Protein AF-A0AAU9IYH9-F1 (afdb_monomer_lite)

Sequence (126 aa):
MVKKRFIAFIGNLPFDLTENDLKEFFSPIEDIQIRMRHNKEGKFRGFAFAECTNNDQFQKLLRMHHLELKGRKVNIEMSAGGGGKSEARKQKIKKVNEKITKFRKTIFKGSSEHKKKKEAAEDSNE

pLDDT: mean 79.37, std 16.97, range [42.31, 96.38]

Foldseek 3Di:
DPQDKWKKKKAPADQPDDPVLVCVLLVVQPPKDKAFDADPVRGTPRIIMIIDSDPVSSVVQCVQQQPDRPNTGMHIATAPDDDDDDPVRVVVRVVRRVVVVVVVVVVVVVVVVVVVVVVVPPVPDD

Organism: NCBI:txid1481888

Structure (mmCIF, N/CA/C/O backbone):
data_AF-A0AAU9IYH9-F1
#
_entry.id   AF-A0AAU9IYH9-F1
#
loop_
_atom_site.group_PDB
_atom_site.id
_atom_site.type_symbol
_atom_site.label_atom_id
_atom_site.label_alt_id
_atom_site.label_comp_id
_atom_site.label_asym_id
_atom_site.label_entity_id
_atom_site.label_seq_id
_atom_site.pdbx_PDB_ins_code
_atom_site.Cartn_x
_atom_site.Cartn_y
_atom_site.Cartn_z
_atom_site.occupancy
_atom_site.B_iso_or_equiv
_atom_site.auth_seq_id
_atom_site.auth_comp_id
_atom_site.auth_asym_id
_atom_site.auth_atom_id
_atom_site.pdbx_PDB_model_num
ATOM 1 N N . MET A 1 1 ? 1.218 25.369 8.206 1.00 45.25 1 MET A N 1
ATOM 2 C CA . MET A 1 1 ? 0.819 24.074 8.810 1.00 45.25 1 MET A CA 1
ATOM 3 C C . MET A 1 1 ? 1.429 22.932 8.011 1.00 45.25 1 MET A C 1
ATOM 5 O O . MET A 1 1 ? 1.246 22.892 6.802 1.00 45.25 1 MET A O 1
ATOM 9 N N . VAL A 1 2 ? 2.155 22.014 8.652 1.00 56.41 2 VAL A N 1
ATOM 10 C CA . VAL A 1 2 ? 2.634 20.793 7.983 1.00 56.41 2 VAL A CA 1
ATOM 11 C C . VAL A 1 2 ? 1.448 19.833 7.859 1.00 56.41 2 VAL A C 1
ATOM 13 O O . VAL A 1 2 ? 0.926 19.379 8.876 1.00 56.41 2 VAL A O 1
ATOM 16 N N . LYS A 1 3 ? 0.990 19.537 6.633 1.00 65.81 3 LYS A N 1
ATOM 17 C CA . LYS A 1 3 ? -0.039 18.507 6.410 1.00 65.81 3 LYS A CA 1
ATOM 18 C C . LYS A 1 3 ? 0.514 17.155 6.867 1.00 65.81 3 LYS A C 1
ATOM 20 O O . LYS A 1 3 ? 1.542 16.700 6.363 1.00 65.81 3 LYS A O 1
ATOM 25 N N . LYS A 1 4 ? -0.160 16.524 7.832 1.00 77.69 4 LYS A N 1
ATOM 26 C CA . LYS A 1 4 ? 0.164 15.170 8.289 1.00 77.69 4 LYS A CA 1
ATOM 27 C C . LYS A 1 4 ? -0.092 14.199 7.136 1.00 77.69 4 LYS A C 1
ATOM 29 O O . LYS A 1 4 ? -1.175 14.197 6.565 1.00 77.69 4 LYS A O 1
ATOM 34 N N . ARG A 1 5 ? 0.917 13.404 6.790 1.00 84.00 5 ARG A N 1
ATOM 35 C CA . ARG A 1 5 ? 0.850 12.396 5.726 1.00 84.00 5 ARG A CA 1
ATOM 36 C C . ARG A 1 5 ? 0.807 11.019 6.365 1.00 84.00 5 ARG A C 1
ATOM 38 O O . ARG A 1 5 ? 1.614 10.733 7.252 1.00 84.00 5 ARG A O 1
ATOM 45 N N . PHE A 1 6 ? -0.118 10.180 5.923 1.00 88.19 6 PHE A N 1
ATOM 46 C CA . PHE A 1 6 ? -0.183 8.783 6.321 1.00 88.19 6 PHE A CA 1
ATOM 47 C C . PHE A 1 6 ? 0.396 7.942 5.194 1.00 88.19 6 PHE A C 1
ATOM 49 O O . PHE A 1 6 ? -0.105 7.987 4.076 1.00 88.19 6 PHE A O 1
ATOM 56 N N . ILE A 1 7 ? 1.474 7.211 5.469 1.00 91.00 7 ILE A N 1
ATOM 57 C CA . ILE A 1 7 ? 2.173 6.427 4.450 1.00 91.00 7 ILE A CA 1
ATOM 58 C C . ILE A 1 7 ? 2.047 4.955 4.815 1.00 91.00 7 ILE A C 1
ATOM 60 O O . ILE A 1 7 ? 2.349 4.568 5.943 1.00 91.00 7 ILE A O 1
ATOM 64 N N . ALA A 1 8 ? 1.635 4.128 3.861 1.00 92.06 8 ALA A N 1
ATOM 65 C CA . ALA A 1 8 ? 1.674 2.680 3.960 1.00 92.06 8 ALA A CA 1
ATOM 66 C C . ALA A 1 8 ? 2.745 2.107 3.032 1.00 92.06 8 ALA A C 1
ATOM 68 O O . ALA A 1 8 ? 2.959 2.588 1.920 1.00 92.06 8 ALA A O 1
ATOM 69 N N . PHE A 1 9 ? 3.411 1.059 3.494 1.00 93.56 9 PHE A N 1
ATOM 70 C CA . PHE A 1 9 ? 4.161 0.134 2.663 1.00 93.56 9 PHE A CA 1
ATOM 71 C C . PHE A 1 9 ? 3.208 -0.947 2.147 1.00 93.56 9 PHE A C 1
ATOM 73 O O . PHE A 1 9 ? 2.439 -1.507 2.924 1.00 93.56 9 PHE A O 1
ATOM 80 N N . ILE A 1 10 ? 3.279 -1.239 0.852 1.00 95.19 10 ILE A N 1
ATOM 81 C CA . ILE A 1 10 ? 2.505 -2.282 0.182 1.00 95.19 10 ILE A CA 1
ATOM 82 C C . ILE A 1 10 ? 3.508 -3.257 -0.434 1.00 95.19 10 ILE A C 1
ATOM 84 O O . ILE A 1 10 ? 4.234 -2.888 -1.353 1.00 95.19 10 ILE A O 1
ATOM 88 N N . GLY A 1 11 ? 3.579 -4.480 0.079 1.00 95.25 11 GLY A N 1
ATOM 89 C CA . GLY A 1 11 ? 4.529 -5.509 -0.336 1.00 95.25 11 GLY A CA 1
ATOM 90 C C . GLY A 1 11 ? 3.865 -6.812 -0.770 1.00 95.25 11 GLY A C 1
ATOM 91 O O . GLY A 1 11 ? 2.644 -6.952 -0.730 1.00 95.25 11 GLY A O 1
ATOM 92 N N . ASN A 1 12 ? 4.703 -7.775 -1.162 1.00 96.31 12 ASN A N 1
ATOM 93 C CA . ASN A 1 12 ? 4.291 -9.046 -1.768 1.00 96.31 12 ASN A CA 1
ATOM 94 C C . ASN A 1 12 ? 3.461 -8.871 -3.055 1.00 96.31 12 ASN A C 1
ATOM 96 O O . ASN A 1 12 ? 2.605 -9.696 -3.373 1.00 96.31 12 ASN A O 1
ATOM 100 N N . LEU A 1 13 ? 3.720 -7.789 -3.792 1.00 96.38 13 LEU A N 1
ATOM 101 C CA . LEU A 1 13 ? 3.045 -7.513 -5.051 1.00 96.38 13 LEU A CA 1
ATOM 102 C C . LEU A 1 13 ? 3.637 -8.378 -6.180 1.00 96.38 13 LEU A C 1
ATOM 104 O O . LEU A 1 13 ? 4.851 -8.610 -6.179 1.00 96.38 13 LEU A O 1
ATOM 108 N N . PRO A 1 14 ? 2.814 -8.837 -7.140 1.00 94.06 14 PRO A N 1
ATOM 109 C CA . PRO A 1 14 ? 3.298 -9.479 -8.361 1.00 94.06 14 PRO A CA 1
ATOM 110 C C . PRO A 1 14 ? 4.306 -8.591 -9.111 1.00 94.06 14 PRO A C 1
ATOM 112 O O . PRO A 1 14 ? 4.214 -7.364 -9.071 1.00 94.06 14 PRO A O 1
ATOM 115 N N . PHE A 1 15 ? 5.293 -9.193 -9.778 1.00 93.56 15 PHE A N 1
ATOM 116 C CA . PHE A 1 15 ? 6.322 -8.435 -10.508 1.00 93.56 15 PHE A CA 1
ATOM 117 C C . PHE A 1 15 ? 5.822 -7.872 -11.843 1.00 93.56 15 PHE A C 1
ATOM 119 O O . PHE A 1 15 ? 6.348 -6.867 -12.310 1.00 93.56 15 PHE A O 1
ATOM 126 N N . ASP A 1 16 ? 4.805 -8.504 -12.419 1.00 92.62 16 ASP A N 1
ATOM 127 C CA . ASP A 1 16 ? 4.060 -8.114 -13.619 1.00 92.62 16 ASP A CA 1
ATOM 128 C C . ASP A 1 16 ? 2.919 -7.125 -13.319 1.00 92.62 16 ASP A C 1
ATOM 130 O O . ASP A 1 16 ? 2.123 -6.793 -14.197 1.00 92.62 16 ASP A O 1
ATOM 134 N N . LEU A 1 17 ? 2.810 -6.664 -12.069 1.00 93.88 17 LEU A N 1
ATOM 135 C CA . LEU A 1 17 ? 1.774 -5.730 -11.659 1.00 93.88 17 LEU A CA 1
ATOM 136 C C . LEU A 1 17 ? 1.972 -4.362 -12.320 1.00 93.88 17 LEU A C 1
ATOM 138 O O . LEU A 1 17 ? 3.069 -3.801 -12.297 1.00 93.88 17 LEU A O 1
ATOM 142 N N . THR A 1 18 ? 0.887 -3.803 -12.845 1.00 91.38 18 THR A N 1
ATOM 143 C CA . THR A 1 18 ? 0.846 -2.475 -13.460 1.00 91.38 18 THR A CA 1
ATOM 144 C C . THR A 1 18 ? 0.300 -1.426 -12.493 1.00 91.38 18 THR A C 1
ATOM 146 O O . THR A 1 18 ? -0.312 -1.732 -11.467 1.00 91.38 18 THR A O 1
ATOM 149 N N . GLU A 1 19 ? 0.490 -0.150 -12.830 1.00 90.50 19 GLU A N 1
ATOM 150 C CA . GLU A 1 19 ? -0.114 0.945 -12.065 1.00 90.50 19 GLU A CA 1
ATOM 151 C C . GLU A 1 19 ? -1.650 0.896 -12.116 1.00 90.50 19 GLU A C 1
ATOM 153 O O . GLU A 1 19 ? -2.303 1.221 -11.124 1.00 90.50 19 GLU A O 1
ATOM 158 N N . ASN A 1 20 ? -2.227 0.455 -13.240 1.00 92.19 20 ASN A N 1
ATOM 159 C CA . ASN A 1 20 ? -3.674 0.341 -13.395 1.00 92.19 20 ASN A CA 1
ATOM 160 C C . ASN A 1 20 ? -4.261 -0.732 -12.466 1.00 92.19 20 ASN A C 1
ATOM 162 O O . ASN A 1 20 ? -5.236 -0.458 -11.776 1.00 92.19 20 ASN A O 1
ATOM 166 N N . ASP A 1 21 ? -3.597 -1.889 -12.341 1.00 93.81 21 ASP A N 1
ATOM 167 C CA . ASP A 1 21 ? -4.013 -2.942 -11.401 1.00 93.81 21 ASP A CA 1
ATOM 168 C C . ASP A 1 21 ? -4.073 -2.421 -9.953 1.00 93.81 21 ASP A C 1
ATOM 170 O O . ASP A 1 21 ? -4.984 -2.743 -9.192 1.00 93.81 21 ASP A O 1
ATOM 174 N N . LEU A 1 22 ? -3.094 -1.598 -9.552 1.00 92.69 22 LEU A N 1
ATOM 175 C CA . LEU A 1 22 ? -3.074 -0.992 -8.219 1.00 92.69 22 LEU A CA 1
ATOM 176 C C . LEU A 1 22 ? -4.179 0.052 -8.046 1.00 92.69 22 LEU A C 1
ATOM 178 O O . LEU A 1 22 ? -4.776 0.118 -6.973 1.00 92.69 22 LEU A O 1
ATOM 182 N N . LYS A 1 23 ? -4.452 0.862 -9.074 1.00 91.69 23 LYS A N 1
ATOM 183 C CA . LYS A 1 23 ? -5.549 1.841 -9.050 1.00 91.69 23 LYS A CA 1
ATOM 184 C C . LYS A 1 23 ? -6.900 1.154 -8.904 1.00 91.69 23 LYS A C 1
ATOM 186 O O . LYS A 1 23 ? -7.700 1.588 -8.085 1.00 91.69 23 LYS A O 1
ATOM 191 N N . GLU A 1 24 ? -7.127 0.069 -9.634 1.00 93.50 24 GLU A N 1
ATOM 192 C CA . GLU A 1 24 ? -8.351 -0.727 -9.528 1.00 93.50 24 GLU A CA 1
ATOM 193 C C . GLU A 1 24 ? -8.471 -1.382 -8.152 1.00 93.50 24 GLU A C 1
ATOM 195 O O . GLU A 1 24 ? -9.494 -1.227 -7.481 1.00 93.50 24 GLU A O 1
ATOM 200 N N . PHE A 1 25 ? -7.402 -2.032 -7.679 1.00 93.88 25 PHE A N 1
ATOM 201 C CA . PHE A 1 25 ? -7.381 -2.679 -6.368 1.00 93.88 25 PHE A CA 1
ATOM 202 C C . PHE A 1 25 ? -7.651 -1.694 -5.224 1.00 93.88 25 PHE A C 1
ATOM 204 O O . PHE A 1 25 ? -8.341 -2.044 -4.274 1.00 93.88 25 PHE A O 1
ATOM 211 N N . PHE A 1 26 ? -7.151 -0.458 -5.309 1.00 93.75 26 PHE A N 1
ATOM 212 C CA . PHE A 1 26 ? -7.367 0.579 -4.295 1.00 93.75 26 PHE A CA 1
ATOM 213 C C . PHE A 1 26 ? -8.487 1.573 -4.633 1.00 93.75 26 PHE A C 1
ATOM 215 O O . PHE A 1 26 ? -8.638 2.564 -3.920 1.00 93.75 26 PHE A O 1
ATOM 222 N N . SER A 1 27 ? -9.306 1.303 -5.653 1.00 92.94 27 SER A N 1
ATOM 223 C CA . SER A 1 27 ? -10.390 2.194 -6.095 1.00 92.94 27 SER A CA 1
ATOM 224 C C . SER A 1 27 ? -11.403 2.610 -5.011 1.00 92.94 27 SER A C 1
ATOM 226 O O . SER A 1 27 ? -11.879 3.741 -5.085 1.00 92.94 27 SER A O 1
ATOM 228 N N . PRO A 1 28 ? -11.702 1.815 -3.955 1.00 91.19 28 P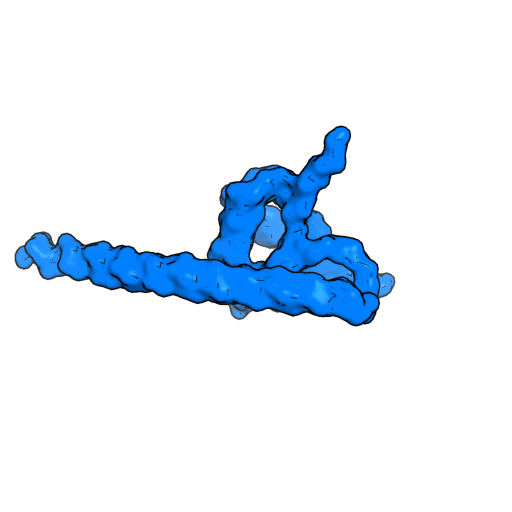RO A N 1
ATOM 229 C CA . PRO A 1 28 ? -12.593 2.261 -2.874 1.00 91.19 28 PRO A CA 1
ATOM 230 C C . PRO A 1 28 ? -11.987 3.335 -1.950 1.00 91.19 28 PRO A C 1
ATOM 232 O O . PRO A 1 28 ? -12.645 3.788 -1.006 1.00 91.19 28 PRO A O 1
ATOM 235 N N . ILE A 1 29 ? -10.712 3.681 -2.147 1.00 91.62 29 ILE A N 1
ATOM 236 C CA . ILE A 1 29 ? -9.966 4.643 -1.340 1.00 91.62 29 ILE A CA 1
ATOM 237 C C . ILE A 1 29 ? -9.738 5.900 -2.171 1.00 91.62 29 ILE A C 1
ATOM 239 O O . ILE A 1 29 ? -8.974 5.910 -3.133 1.00 91.62 29 ILE A O 1
ATOM 243 N N . GLU A 1 30 ? -10.374 6.984 -1.756 1.00 88.88 30 GLU A N 1
ATOM 244 C CA . GLU A 1 30 ? -10.228 8.284 -2.404 1.00 88.88 30 GLU A CA 1
ATOM 245 C C . GLU A 1 30 ? -8.906 8.952 -2.001 1.00 88.88 30 GLU A C 1
ATOM 247 O O . GLU A 1 30 ? -8.364 8.701 -0.918 1.00 88.88 30 GLU A O 1
ATOM 252 N N . ASP A 1 31 ? -8.401 9.833 -2.868 1.00 88.69 31 ASP A N 1
ATOM 253 C CA . ASP A 1 31 ? -7.203 10.652 -2.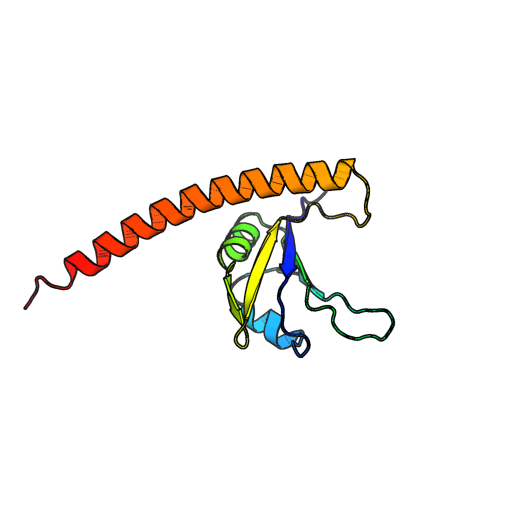635 1.00 88.69 31 ASP A CA 1
ATOM 254 C C . ASP A 1 31 ? -5.950 9.857 -2.213 1.00 88.69 31 ASP A C 1
ATOM 256 O O . ASP A 1 31 ? -5.126 10.315 -1.410 1.00 88.69 31 ASP A O 1
ATOM 260 N N . ILE A 1 32 ? -5.785 8.650 -2.762 1.00 91.69 32 ILE A N 1
ATOM 261 C CA . ILE A 1 32 ? -4.603 7.811 -2.558 1.00 91.69 32 ILE A CA 1
ATOM 262 C C . ILE A 1 32 ? -3.536 8.093 -3.623 1.00 91.69 32 ILE A C 1
ATOM 264 O O . ILE A 1 32 ? -3.779 8.020 -4.825 1.00 91.69 32 ILE A O 1
ATOM 268 N N . GLN A 1 33 ? -2.309 8.379 -3.186 1.00 93.06 33 GLN A N 1
ATOM 269 C CA . GLN A 1 33 ? -1.152 8.496 -4.076 1.00 93.06 33 GLN A CA 1
ATOM 270 C C . GLN A 1 33 ? -0.265 7.262 -3.961 1.00 93.06 33 GLN A C 1
ATOM 272 O O . GLN A 1 33 ? 0.318 7.007 -2.908 1.00 93.06 33 GLN A O 1
ATOM 277 N N . ILE A 1 34 ? -0.120 6.514 -5.053 1.00 93.94 34 ILE A N 1
ATOM 278 C CA . ILE A 1 34 ? 0.660 5.274 -5.088 1.00 93.94 34 ILE A CA 1
ATOM 279 C C . ILE A 1 34 ? 1.999 5.523 -5.786 1.00 93.94 34 ILE A C 1
ATOM 281 O O . ILE A 1 34 ? 2.072 6.107 -6.861 1.00 93.94 34 ILE A O 1
ATOM 285 N N . ARG A 1 35 ? 3.087 5.073 -5.162 1.00 93.38 35 ARG A N 1
ATOM 286 C CA . ARG A 1 35 ? 4.460 5.177 -5.662 1.00 93.38 35 ARG A CA 1
ATOM 287 C C . ARG A 1 35 ? 5.087 3.794 -5.754 1.00 93.38 35 ARG A C 1
ATOM 289 O O . ARG A 1 35 ? 5.610 3.274 -4.763 1.00 93.38 35 ARG A O 1
ATOM 296 N N . MET A 1 36 ? 5.064 3.218 -6.950 1.00 94.75 36 MET A N 1
ATOM 297 C CA . MET A 1 36 ? 5.751 1.963 -7.257 1.00 94.75 36 MET A CA 1
ATOM 298 C C . MET A 1 36 ? 7.268 2.160 -7.237 1.00 94.75 36 MET A C 1
ATOM 300 O O . MET A 1 36 ? 7.790 3.190 -7.671 1.00 94.75 36 MET A O 1
ATOM 304 N N . ARG A 1 37 ? 8.000 1.184 -6.694 1.00 93.69 37 ARG A N 1
ATOM 305 C CA . ARG A 1 37 ? 9.464 1.241 -6.646 1.00 93.69 37 ARG A CA 1
ATOM 306 C C . ARG A 1 37 ? 10.055 0.289 -7.669 1.00 93.69 37 ARG A C 1
ATOM 308 O O . ARG A 1 37 ? 9.814 -0.913 -7.627 1.00 93.69 37 ARG A O 1
ATOM 315 N N . HIS A 1 38 ? 10.891 0.853 -8.527 1.00 93.56 38 HIS A N 1
ATOM 316 C CA . HIS A 1 38 ? 11.631 0.133 -9.552 1.00 93.56 38 HIS A CA 1
ATOM 317 C C . HIS A 1 38 ? 13.106 -0.000 -9.143 1.00 93.56 38 HIS A C 1
ATOM 319 O O . HIS A 1 38 ? 13.595 0.722 -8.263 1.00 93.56 38 HIS A O 1
ATOM 325 N N . ASN A 1 39 ? 13.802 -0.990 -9.698 1.00 92.38 39 ASN A N 1
ATOM 326 C CA . ASN A 1 39 ? 15.251 -1.122 -9.571 1.00 92.38 39 ASN A CA 1
ATOM 327 C C . ASN A 1 39 ? 15.966 -0.175 -10.563 1.00 92.38 39 ASN A C 1
ATOM 329 O O . ASN A 1 39 ? 15.323 0.603 -11.265 1.00 92.38 39 ASN A O 1
ATOM 333 N N . LYS A 1 40 ? 17.304 -0.228 -10.615 1.00 93.12 40 LYS A N 1
ATOM 334 C CA . LYS A 1 40 ? 18.095 0.591 -11.554 1.00 93.12 40 LYS A CA 1
ATOM 335 C C . LYS A 1 40 ? 17.844 0.240 -13.028 1.00 93.12 40 LYS A C 1
ATOM 337 O O . LYS A 1 40 ? 18.057 1.084 -13.882 1.00 93.12 40 LYS A O 1
ATOM 342 N N . GLU A 1 41 ? 17.379 -0.976 -13.302 1.00 93.75 41 GLU A N 1
ATOM 343 C CA . GLU A 1 41 ? 17.035 -1.476 -14.641 1.00 93.75 41 GLU A CA 1
ATOM 344 C C . GLU A 1 41 ? 15.586 -1.140 -15.040 1.00 93.75 41 GLU A C 1
ATOM 346 O O . GLU A 1 41 ? 15.110 -1.604 -16.068 1.00 93.75 41 GLU A O 1
ATOM 351 N N . GLY A 1 42 ? 14.843 -0.401 -14.206 1.00 90.69 42 GLY A N 1
ATOM 352 C CA . GLY A 1 42 ? 13.435 -0.077 -14.452 1.00 90.69 42 GLY A CA 1
ATOM 353 C C . GLY A 1 42 ? 12.442 -1.202 -14.135 1.00 90.69 42 GLY A C 1
ATOM 354 O O . GLY A 1 42 ? 11.241 -0.994 -14.253 1.00 90.69 42 GLY A O 1
ATOM 355 N N . LYS A 1 43 ? 12.891 -2.370 -13.662 1.00 92.00 43 LYS A N 1
ATOM 356 C CA . LYS A 1 43 ? 12.006 -3.481 -13.271 1.00 92.00 43 LYS A CA 1
ATOM 357 C C . LYS A 1 43 ? 11.334 -3.212 -11.931 1.00 92.00 43 LYS A C 1
ATOM 359 O O . LYS A 1 43 ? 11.971 -2.733 -10.984 1.00 92.00 43 LYS A O 1
ATOM 364 N N . PHE A 1 44 ? 10.054 -3.560 -11.828 1.00 94.62 44 PHE A N 1
ATOM 365 C CA . PHE A 1 44 ? 9.295 -3.410 -10.594 1.00 94.62 44 PHE A CA 1
ATOM 366 C C . PHE A 1 44 ? 9.860 -4.306 -9.485 1.00 94.62 44 PHE A C 1
ATOM 368 O O . PHE A 1 44 ? 10.249 -5.447 -9.716 1.00 94.62 44 PHE A O 1
ATOM 375 N N . ARG A 1 45 ? 9.933 -3.786 -8.255 1.00 94.94 45 ARG A N 1
ATOM 376 C CA . ARG A 1 45 ? 10.534 -4.503 -7.118 1.00 94.94 45 ARG A CA 1
ATOM 377 C C . ARG A 1 45 ? 9.542 -5.333 -6.300 1.00 94.94 45 ARG A C 1
ATOM 379 O O . ARG A 1 45 ? 9.941 -5.862 -5.265 1.00 94.94 45 ARG A O 1
ATOM 386 N N . GLY A 1 46 ? 8.275 -5.410 -6.706 1.00 94.94 46 GLY A N 1
ATOM 387 C CA . GLY A 1 46 ? 7.238 -6.132 -5.957 1.00 94.94 46 GLY A CA 1
ATOM 388 C C . GLY A 1 46 ? 6.750 -5.391 -4.705 1.00 94.94 46 GLY A C 1
ATOM 389 O O . GLY A 1 46 ? 6.219 -6.010 -3.779 1.00 94.94 46 GLY A O 1
ATOM 390 N N . PHE A 1 47 ? 6.950 -4.068 -4.643 1.00 95.56 47 PHE A N 1
ATOM 391 C CA . PHE A 1 47 ? 6.412 -3.232 -3.571 1.00 95.56 47 PHE A CA 1
ATOM 392 C C . PHE A 1 47 ? 6.178 -1.777 -3.998 1.00 95.56 47 PHE A C 1
ATOM 394 O O . PHE A 1 47 ? 6.878 -1.220 -4.850 1.00 95.56 47 PHE A O 1
ATOM 401 N N . ALA A 1 48 ? 5.223 -1.136 -3.335 1.00 95.44 48 ALA A N 1
ATOM 402 C CA . ALA A 1 48 ? 4.854 0.257 -3.522 1.00 95.44 48 ALA A CA 1
ATOM 403 C C . ALA A 1 48 ? 4.678 0.961 -2.168 1.00 95.44 48 ALA A C 1
ATOM 405 O O . ALA A 1 48 ? 4.614 0.330 -1.111 1.00 95.44 48 ALA A O 1
ATOM 406 N N . PHE A 1 49 ? 4.604 2.287 -2.203 1.00 94.12 49 PHE A N 1
ATOM 407 C CA . PHE A 1 49 ? 4.132 3.085 -1.078 1.00 94.12 49 PHE A CA 1
ATOM 408 C C . PHE A 1 49 ? 2.828 3.764 -1.454 1.00 94.12 49 PHE A C 1
ATOM 410 O O . PHE A 1 49 ? 2.733 4.309 -2.547 1.00 94.12 49 PHE A O 1
ATOM 417 N N . ALA A 1 50 ? 1.864 3.767 -0.545 1.00 93.69 50 ALA A N 1
ATOM 418 C CA . ALA A 1 50 ? 0.646 4.552 -0.676 1.00 93.69 50 ALA A CA 1
ATOM 419 C C . ALA A 1 50 ? 0.660 5.690 0.342 1.00 93.69 50 ALA A C 1
ATOM 421 O O . ALA A 1 50 ? 1.001 5.478 1.504 1.00 93.69 50 ALA A O 1
ATOM 422 N N . GLU A 1 51 ? 0.310 6.889 -0.098 1.00 92.19 51 GLU A N 1
ATOM 423 C CA . GLU A 1 51 ? 0.193 8.080 0.731 1.00 92.19 51 GLU A CA 1
ATOM 424 C C . GLU A 1 51 ? -1.260 8.559 0.732 1.00 92.19 51 GLU A C 1
ATOM 426 O O . GLU A 1 51 ? -1.865 8.724 -0.326 1.00 92.19 51 GLU A O 1
ATOM 431 N N . CYS A 1 52 ? -1.802 8.782 1.928 1.00 90.75 52 CYS A N 1
ATOM 432 C CA . CYS A 1 52 ? -3.126 9.345 2.157 1.00 90.75 52 CYS A CA 1
ATOM 433 C C . CYS A 1 52 ? -3.000 10.602 3.025 1.00 90.75 52 CYS A C 1
ATOM 435 O O . CYS A 1 52 ? -2.142 10.697 3.912 1.00 90.75 52 CYS A O 1
ATOM 437 N N . THR A 1 53 ? -3.893 11.560 2.810 1.00 88.69 53 THR A N 1
ATOM 438 C CA . THR A 1 53 ? -3.990 12.792 3.611 1.00 88.69 53 THR A CA 1
ATOM 439 C C . THR A 1 53 ? -4.979 12.657 4.771 1.00 88.69 53 THR A C 1
ATOM 441 O O . THR A 1 53 ? -4.872 13.388 5.755 1.00 88.69 53 THR A O 1
ATOM 444 N N . ASN A 1 54 ? -5.902 11.693 4.688 1.00 88.38 54 ASN A N 1
ATOM 445 C CA . ASN A 1 54 ? -6.947 11.437 5.676 1.00 88.38 54 ASN A CA 1
ATOM 446 C C . ASN A 1 54 ? -6.674 10.137 6.466 1.00 88.38 54 ASN A C 1
ATOM 448 O O . ASN A 1 54 ? -6.250 9.124 5.902 1.00 88.38 54 ASN A O 1
ATOM 452 N N . ASN A 1 55 ? -6.930 10.165 7.780 1.00 86.00 55 ASN A N 1
ATOM 453 C CA . ASN A 1 55 ? -6.835 8.991 8.645 1.00 86.00 55 ASN A CA 1
ATOM 454 C C . ASN A 1 55 ? -7.831 7.893 8.251 1.00 86.00 55 ASN A C 1
ATOM 456 O O . ASN A 1 55 ? -7.457 6.724 8.276 1.00 86.00 55 ASN A O 1
ATOM 460 N N . ASP A 1 56 ? -9.049 8.247 7.844 1.00 88.62 56 ASP A N 1
ATOM 461 C CA . ASP A 1 56 ? -10.093 7.274 7.511 1.00 88.62 56 ASP A CA 1
ATOM 462 C C . ASP A 1 56 ? -9.714 6.464 6.268 1.00 88.62 56 ASP A C 1
ATOM 464 O O . ASP A 1 56 ? -9.792 5.234 6.267 1.00 88.62 56 ASP A O 1
ATOM 468 N N . GLN A 1 57 ? -9.193 7.143 5.240 1.00 90.62 57 GLN A N 1
ATOM 469 C CA . GLN A 1 57 ? -8.672 6.501 4.028 1.00 90.62 57 GLN A CA 1
ATOM 470 C C . GLN A 1 57 ? -7.476 5.599 4.353 1.00 90.62 57 GLN A C 1
ATOM 472 O O . GLN A 1 57 ? -7.380 4.471 3.871 1.00 90.62 57 GLN A O 1
ATOM 477 N N . PHE A 1 58 ? -6.605 6.040 5.264 1.00 90.12 58 PHE A N 1
ATOM 478 C CA . PHE A 1 58 ? -5.502 5.218 5.744 1.00 90.12 58 PHE A CA 1
ATOM 479 C C . PHE A 1 58 ? -5.977 3.974 6.516 1.00 90.12 58 PHE A C 1
ATOM 481 O O . PHE A 1 58 ? -5.410 2.895 6.358 1.00 90.12 58 PHE A O 1
ATOM 488 N N . GLN A 1 59 ? -7.037 4.075 7.323 1.00 87.31 59 GLN A N 1
ATOM 489 C CA . GLN A 1 59 ? -7.619 2.911 7.991 1.00 87.31 59 GLN A CA 1
ATOM 490 C C . GLN A 1 59 ? -8.238 1.928 6.993 1.00 87.31 59 GLN A C 1
ATOM 492 O O . GLN A 1 59 ? -8.017 0.725 7.137 1.00 87.31 59 GLN A O 1
ATOM 497 N N . LYS A 1 60 ? -8.962 2.414 5.974 1.00 90.88 60 LYS A N 1
ATOM 498 C CA . LYS A 1 60 ? -9.475 1.573 4.878 1.00 90.88 60 LYS A CA 1
ATOM 499 C C . LYS A 1 60 ? -8.333 0.836 4.178 1.00 90.88 60 LYS A C 1
ATOM 501 O O . LYS A 1 60 ? -8.384 -0.385 4.067 1.00 90.88 60 LYS A O 1
ATOM 506 N N . LEU A 1 61 ? -7.256 1.546 3.839 1.00 91.31 61 LEU A N 1
ATOM 507 C CA . LEU A 1 61 ? -6.050 0.966 3.247 1.00 91.31 61 LEU A CA 1
ATOM 508 C C . LEU A 1 61 ? -5.471 -0.165 4.103 1.00 91.31 61 LEU A C 1
ATOM 510 O O . LEU A 1 61 ? -5.173 -1.247 3.606 1.00 91.31 61 LEU A O 1
ATOM 514 N N . LEU A 1 62 ? -5.353 0.050 5.416 1.00 88.62 62 LEU A N 1
ATOM 515 C CA . LEU A 1 62 ? -4.837 -0.966 6.334 1.00 88.62 62 LEU A CA 1
ATOM 516 C C . LEU A 1 62 ? -5.754 -2.190 6.4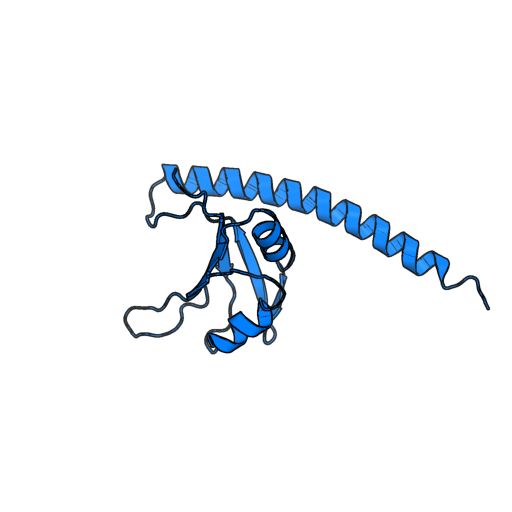82 1.00 88.62 62 LEU A C 1
ATOM 518 O O . LEU A 1 62 ? -5.240 -3.248 6.856 1.00 88.62 62 LEU A O 1
ATOM 522 N N . ARG A 1 63 ? -7.065 -2.059 6.228 1.00 87.88 63 ARG A N 1
ATOM 523 C CA . ARG A 1 63 ? -8.038 -3.170 6.242 1.00 87.88 63 ARG A CA 1
ATOM 524 C C . ARG A 1 63 ? -7.923 -4.067 5.010 1.00 87.88 63 ARG A C 1
ATOM 526 O O . ARG A 1 63 ? -8.284 -5.231 5.101 1.00 87.88 63 ARG A O 1
ATOM 533 N N . MET A 1 64 ? -7.355 -3.571 3.911 1.00 90.94 64 MET A N 1
ATOM 534 C CA . MET A 1 64 ? -7.102 -4.355 2.692 1.00 90.94 64 MET A CA 1
ATOM 535 C C . MET A 1 64 ? -5.885 -5.293 2.807 1.00 90.94 64 MET A C 1
ATOM 537 O O . MET A 1 64 ? -5.489 -5.948 1.845 1.00 90.94 64 MET A O 1
ATOM 541 N N . HIS A 1 65 ? -5.260 -5.362 3.985 1.00 90.50 65 HIS A N 1
ATOM 542 C CA . HIS A 1 65 ? -4.152 -6.269 4.262 1.00 90.50 65 HIS A CA 1
ATOM 543 C C . HIS A 1 65 ? -4.581 -7.738 4.091 1.00 90.50 65 HIS A C 1
ATOM 545 O O . HIS A 1 65 ? -5.600 -8.153 4.636 1.00 90.50 65 HIS A O 1
ATOM 551 N N . HIS A 1 66 ? -3.767 -8.517 3.376 1.00 91.62 66 HIS A N 1
ATOM 552 C CA . HIS A 1 66 ? -3.991 -9.914 2.985 1.00 91.62 66 HIS A CA 1
ATOM 553 C C . HIS A 1 66 ? -5.145 -10.174 2.010 1.00 91.62 66 HIS A C 1
ATOM 555 O O . HIS A 1 66 ? -5.447 -11.342 1.754 1.00 91.62 66 HIS A O 1
ATOM 561 N N . LEU A 1 67 ? -5.741 -9.136 1.419 1.00 92.56 67 LEU A N 1
ATOM 562 C CA . LEU A 1 67 ? -6.585 -9.337 0.246 1.00 92.56 67 LEU A CA 1
ATOM 563 C C . LEU A 1 67 ? -5.745 -9.858 -0.924 1.00 92.56 67 LEU A C 1
ATOM 565 O O . LEU A 1 67 ? -4.539 -9.600 -1.018 1.00 92.56 67 LEU A O 1
ATOM 569 N N . GLU A 1 68 ? -6.390 -10.638 -1.780 1.00 93.12 68 GLU A N 1
ATOM 570 C CA . GLU A 1 68 ? -5.740 -11.295 -2.901 1.00 93.12 68 GLU A CA 1
ATOM 571 C C . GLU A 1 68 ? -5.693 -10.376 -4.125 1.00 93.12 68 GLU A C 1
ATOM 573 O O . GLU A 1 68 ? -6.686 -9.750 -4.485 1.00 93.12 68 GLU A O 1
ATOM 578 N N . LEU A 1 69 ? -4.527 -10.305 -4.762 1.00 93.12 69 LEU A N 1
ATOM 579 C CA . LEU A 1 69 ? -4.285 -9.588 -6.007 1.00 93.12 69 LEU A CA 1
ATOM 580 C C . LEU A 1 69 ? -3.457 -10.489 -6.921 1.00 93.12 69 LEU A C 1
ATOM 582 O O . LEU A 1 69 ? -2.313 -10.814 -6.594 1.00 93.12 69 LEU A O 1
ATOM 586 N N . LYS A 1 70 ? -4.047 -10.914 -8.046 1.00 92.31 70 LYS A N 1
ATOM 587 C CA . LYS A 1 70 ? -3.428 -11.834 -9.020 1.00 92.31 70 LYS A CA 1
ATOM 588 C C . LYS A 1 70 ? -2.801 -13.076 -8.350 1.00 92.31 70 LYS A C 1
ATOM 590 O O . LYS A 1 70 ? -1.632 -13.387 -8.569 1.00 92.31 70 LYS A O 1
ATOM 595 N N . GLY A 1 71 ? -3.543 -13.745 -7.463 1.00 92.81 71 GLY A N 1
ATOM 596 C CA . GLY A 1 71 ? -3.076 -14.961 -6.780 1.00 92.81 71 GLY A CA 1
ATOM 597 C C . GLY A 1 71 ? -2.104 -14.736 -5.615 1.00 92.81 71 GLY A C 1
ATOM 598 O O . GLY A 1 71 ? -1.564 -15.697 -5.067 1.00 92.81 71 GLY A O 1
ATOM 599 N N . ARG A 1 72 ? -1.834 -13.483 -5.215 1.00 93.81 72 ARG A N 1
ATOM 600 C CA . ARG A 1 72 ? -0.931 -13.160 -4.097 1.00 93.81 72 ARG A CA 1
ATOM 601 C C . ARG A 1 72 ? -1.646 -12.363 -3.016 1.00 93.81 72 ARG A C 1
ATOM 603 O O . ARG A 1 72 ? -2.355 -11.406 -3.303 1.00 93.81 72 ARG A O 1
ATOM 610 N N . LYS A 1 73 ? -1.396 -12.705 -1.750 1.00 94.12 73 LYS A N 1
ATOM 611 C CA . LYS A 1 73 ? -1.881 -11.928 -0.598 1.00 94.12 73 LYS A CA 1
ATOM 612 C C . LYS A 1 73 ? -1.048 -10.663 -0.423 1.00 94.12 73 LYS A C 1
ATOM 614 O O . LYS A 1 73 ? 0.154 -10.749 -0.175 1.00 94.12 73 LYS A O 1
ATOM 619 N N . VAL A 1 74 ? -1.676 -9.498 -0.526 1.00 95.00 74 VAL A N 1
ATOM 620 C CA . VAL A 1 74 ? -0.986 -8.205 -0.449 1.00 95.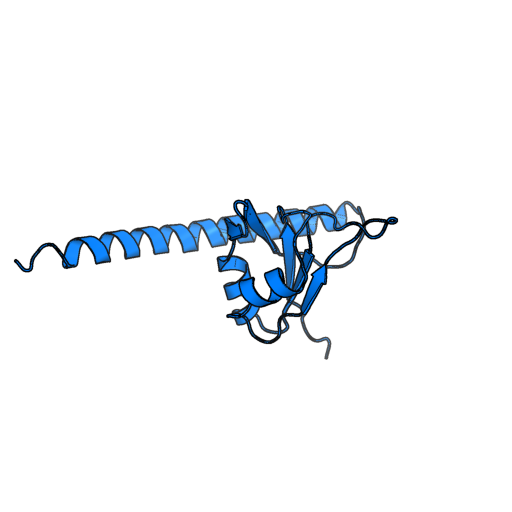00 74 VAL A CA 1
ATOM 621 C C . VAL A 1 74 ? -0.654 -7.844 0.999 1.00 95.00 74 VAL A C 1
ATOM 623 O O . VAL A 1 74 ? -1.524 -7.828 1.871 1.00 95.00 74 VAL A O 1
ATOM 626 N N . ASN A 1 75 ? 0.599 -7.474 1.266 1.00 92.56 75 ASN A N 1
ATOM 627 C CA . ASN A 1 75 ? 1.043 -7.084 2.604 1.00 92.56 75 ASN A CA 1
ATOM 628 C C . ASN A 1 75 ? 1.032 -5.563 2.755 1.00 92.56 75 ASN A C 1
ATOM 630 O O . ASN A 1 75 ? 1.919 -4.880 2.258 1.00 92.56 75 ASN A O 1
ATOM 634 N N . ILE A 1 76 ? 0.052 -5.030 3.480 1.00 92.56 76 ILE A N 1
ATOM 635 C CA . ILE A 1 76 ? -0.054 -3.591 3.771 1.00 92.56 76 ILE A CA 1
ATOM 636 C C . ILE A 1 76 ? 0.380 -3.280 5.212 1.00 92.56 76 ILE A C 1
ATOM 638 O O . ILE A 1 76 ? -0.173 -3.840 6.159 1.00 92.56 76 ILE A O 1
ATOM 642 N N . GLU A 1 77 ? 1.328 -2.369 5.413 1.00 89.06 77 GLU A N 1
ATOM 643 C CA . GLU A 1 77 ? 1.850 -1.958 6.729 1.00 89.06 77 GLU A CA 1
ATOM 644 C C . GLU A 1 77 ? 2.004 -0.438 6.828 1.00 89.06 77 GLU A C 1
ATOM 646 O O . GLU A 1 77 ? 2.206 0.224 5.817 1.00 89.06 77 GLU A O 1
ATOM 651 N N . MET A 1 78 ? 1.962 0.147 8.030 1.00 85.75 78 MET A N 1
ATOM 652 C CA . MET A 1 78 ? 2.278 1.575 8.171 1.00 85.75 78 MET A CA 1
ATOM 653 C C . MET A 1 78 ? 3.771 1.810 7.977 1.00 85.75 78 MET A C 1
ATOM 655 O O . MET A 1 78 ? 4.616 1.137 8.560 1.00 85.75 78 MET A O 1
ATOM 659 N N . SER A 1 79 ? 4.100 2.833 7.204 1.00 84.12 79 SER A N 1
ATOM 660 C CA . SER A 1 79 ? 5.459 3.307 7.023 1.00 84.12 79 SER A CA 1
ATOM 661 C C . SER A 1 79 ? 5.660 4.632 7.747 1.00 84.12 79 SER A C 1
ATOM 663 O O . SER A 1 79 ? 4.830 5.534 7.684 1.00 84.12 79 SER A O 1
ATOM 665 N N . ALA A 1 80 ? 6.817 4.789 8.386 1.00 71.06 80 ALA A N 1
ATOM 666 C CA . ALA A 1 80 ? 7.218 6.058 8.990 1.00 71.06 80 ALA A CA 1
ATOM 667 C C . ALA A 1 80 ? 7.682 7.112 7.957 1.00 71.06 80 ALA A C 1
ATOM 669 O O . ALA A 1 80 ? 8.093 8.201 8.352 1.00 71.06 80 ALA A O 1
ATOM 670 N N . GLY A 1 81 ? 7.673 6.800 6.652 1.00 66.88 81 GLY A N 1
ATOM 671 C CA . GLY A 1 81 ? 8.273 7.660 5.625 1.00 66.88 81 GLY A CA 1
ATOM 672 C C . GLY A 1 81 ? 9.796 7.799 5.782 1.00 66.88 81 GLY A C 1
ATOM 673 O O . GLY A 1 81 ? 10.394 7.154 6.646 1.00 66.88 81 GLY A O 1
ATOM 674 N N . GLY A 1 82 ? 10.436 8.575 4.899 1.00 64.19 82 GLY A N 1
ATOM 675 C CA . GLY A 1 82 ? 11.853 8.981 4.998 1.00 64.19 82 GLY A CA 1
ATOM 676 C C . GLY A 1 82 ? 12.874 7.845 4.858 1.00 64.19 82 GLY A C 1
ATOM 677 O O . GLY A 1 82 ? 13.239 7.239 5.851 1.00 64.19 82 GLY A O 1
ATOM 678 N N . GLY A 1 83 ? 13.328 7.541 3.634 1.00 59.75 83 GLY A N 1
ATOM 679 C CA . GLY A 1 83 ? 14.304 6.478 3.313 1.00 59.75 83 GLY A CA 1
ATOM 680 C C . GLY A 1 83 ? 15.556 6.403 4.217 1.00 59.75 83 GLY A C 1
ATOM 681 O O . GLY A 1 83 ? 15.917 7.368 4.874 1.00 59.75 83 GLY A O 1
ATOM 682 N N . GLY A 1 84 ? 16.233 5.244 4.246 1.00 65.62 84 GLY A N 1
ATOM 683 C CA . GLY A 1 84 ? 17.465 5.023 5.030 1.00 65.62 84 GLY A CA 1
ATOM 684 C C . GLY A 1 84 ? 17.430 3.780 5.930 1.00 65.62 84 GLY A C 1
ATOM 685 O O . GLY A 1 84 ? 16.355 3.241 6.203 1.00 65.62 84 GLY A O 1
ATOM 686 N N . LYS A 1 85 ? 18.614 3.329 6.377 1.00 64.31 85 LYS A N 1
ATOM 687 C CA . LYS A 1 85 ? 18.824 2.142 7.237 1.00 64.31 85 LYS A CA 1
ATOM 688 C C . LYS A 1 85 ? 19.134 2.483 8.708 1.00 64.31 85 LYS A C 1
ATOM 690 O O . LYS A 1 85 ? 19.593 1.604 9.430 1.00 64.31 85 LYS A O 1
ATOM 695 N N . SER A 1 86 ? 18.919 3.724 9.153 1.00 76.56 86 SER A N 1
ATOM 696 C CA . SER A 1 86 ? 19.296 4.138 10.513 1.00 76.56 86 SER A CA 1
ATOM 697 C C . SER A 1 86 ? 18.565 3.328 11.590 1.00 76.56 86 SER A C 1
ATOM 699 O O . SER A 1 86 ? 17.367 3.047 11.479 1.00 76.56 86 SER A O 1
ATOM 701 N N . GLU A 1 87 ? 19.279 2.979 12.659 1.00 76.88 87 GLU A N 1
ATOM 702 C CA . GLU A 1 87 ? 18.727 2.197 13.774 1.00 76.88 87 GLU A CA 1
ATOM 703 C C . GLU A 1 87 ? 17.548 2.908 14.453 1.00 76.88 87 GLU A C 1
ATOM 705 O O . GLU A 1 87 ? 16.515 2.294 14.723 1.00 76.88 87 GLU A O 1
ATOM 710 N N . ALA A 1 88 ? 17.622 4.235 14.600 1.00 72.56 88 ALA A N 1
ATOM 711 C CA . ALA A 1 88 ? 16.523 5.051 15.118 1.00 72.56 88 ALA A CA 1
ATOM 712 C C . ALA A 1 88 ? 15.230 4.915 14.286 1.00 72.56 88 ALA A C 1
ATOM 714 O O . ALA A 1 88 ? 14.121 4.914 14.832 1.00 72.56 88 ALA A O 1
ATOM 715 N N . ARG A 1 89 ? 15.348 4.754 12.959 1.00 69.75 89 ARG A N 1
ATOM 716 C CA . ARG A 1 89 ? 14.199 4.526 12.075 1.00 69.75 89 ARG A CA 1
ATOM 717 C C . ARG A 1 89 ? 13.647 3.114 12.231 1.00 69.75 89 ARG A C 1
ATOM 719 O O . ARG A 1 89 ? 12.432 2.962 12.351 1.00 69.75 89 ARG A O 1
ATOM 726 N N . LYS A 1 90 ? 14.515 2.096 12.265 1.00 71.69 90 LYS A N 1
ATOM 727 C CA . LYS A 1 90 ? 14.102 0.697 12.474 1.00 71.69 90 LYS A CA 1
ATOM 728 C C . LYS A 1 90 ? 13.330 0.539 13.784 1.00 71.69 90 LYS A C 1
ATOM 730 O O . LYS A 1 90 ? 12.268 -0.078 13.791 1.00 71.69 90 LYS A O 1
ATOM 735 N N . GLN A 1 91 ? 13.796 1.171 14.864 1.00 77.50 91 GLN A N 1
ATOM 736 C CA . GLN A 1 91 ? 13.110 1.155 16.158 1.00 77.50 91 GLN A CA 1
ATOM 737 C C . GLN A 1 91 ? 11.738 1.845 16.113 1.00 77.50 91 GLN A C 1
ATOM 739 O O . GLN A 1 91 ? 10.776 1.317 16.676 1.00 77.50 91 GLN A O 1
ATOM 744 N N . LYS A 1 92 ? 11.607 2.987 15.417 1.00 71.19 92 LYS A N 1
ATOM 745 C CA . LYS A 1 92 ? 10.302 3.645 15.211 1.00 71.19 92 LYS A CA 1
ATOM 746 C C . LYS A 1 92 ? 9.337 2.752 14.433 1.00 71.19 92 LYS A C 1
ATOM 748 O O . LYS A 1 92 ? 8.210 2.579 14.883 1.00 71.19 92 LYS A O 1
ATOM 753 N N . ILE A 1 93 ? 9.780 2.157 13.321 1.00 69.88 93 ILE A N 1
ATOM 754 C CA . ILE A 1 93 ? 8.957 1.245 12.508 1.00 69.88 93 ILE A CA 1
ATOM 755 C C . ILE A 1 93 ? 8.526 0.034 13.338 1.00 69.88 93 ILE A C 1
ATOM 757 O O . ILE A 1 93 ? 7.347 -0.295 13.345 1.00 69.88 93 ILE A O 1
ATOM 761 N N . LYS A 1 94 ? 9.435 -0.576 14.109 1.00 74.12 94 LYS A N 1
ATOM 762 C CA . LYS A 1 94 ? 9.114 -1.727 14.965 1.00 74.12 94 LYS A CA 1
ATOM 763 C C . LYS A 1 94 ? 8.043 -1.390 16.008 1.00 74.12 94 LYS A C 1
ATOM 765 O O . LYS A 1 94 ? 7.025 -2.070 16.064 1.00 74.12 94 LYS A O 1
ATOM 770 N N . LYS A 1 95 ? 8.211 -0.298 16.769 1.00 75.50 95 LYS A N 1
ATOM 771 C CA . LYS A 1 95 ? 7.219 0.143 17.774 1.00 75.50 95 LYS A CA 1
ATOM 772 C C . LYS A 1 95 ? 5.862 0.467 17.145 1.00 75.50 95 LYS A C 1
ATOM 774 O O . LYS A 1 95 ? 4.815 0.198 17.731 1.00 75.50 95 LYS A O 1
ATOM 779 N N . VAL A 1 96 ? 5.879 1.070 15.961 1.00 69.12 96 VAL A N 1
ATOM 780 C CA . VAL A 1 96 ? 4.681 1.405 15.191 1.00 69.12 96 VAL A CA 1
ATOM 781 C C . VAL A 1 96 ? 3.964 0.141 14.703 1.00 69.12 96 VAL A C 1
ATOM 783 O O . VAL A 1 96 ? 2.762 -0.001 14.932 1.00 69.12 96 VAL A O 1
ATOM 786 N N . ASN A 1 97 ? 4.696 -0.795 14.100 1.00 67.06 97 ASN A N 1
ATOM 787 C CA . ASN A 1 97 ? 4.157 -2.055 13.600 1.00 67.06 97 ASN A CA 1
ATOM 788 C C . ASN A 1 97 ? 3.635 -2.935 14.740 1.00 67.06 97 ASN A C 1
ATOM 790 O O . ASN A 1 97 ? 2.572 -3.523 14.602 1.00 67.06 97 ASN A O 1
ATOM 794 N N . GLU A 1 98 ? 4.292 -2.96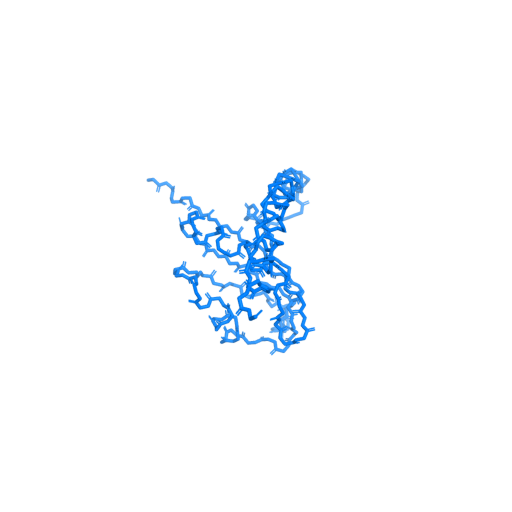6 15.902 1.00 75.25 98 GLU A N 1
ATOM 795 C CA . GLU A 1 98 ? 3.780 -3.664 17.089 1.00 75.25 98 GLU A CA 1
ATOM 796 C C . GLU A 1 98 ? 2.436 -3.095 17.565 1.00 75.25 98 GLU A C 1
ATOM 798 O O . GLU A 1 98 ? 1.516 -3.858 17.870 1.00 75.25 98 GLU A O 1
ATOM 803 N N . LYS A 1 99 ? 2.289 -1.762 17.597 1.00 68.75 99 LYS A N 1
ATOM 804 C CA . LYS A 1 99 ? 1.013 -1.112 17.941 1.00 68.75 99 LYS A CA 1
ATOM 805 C C . LYS A 1 99 ? -0.074 -1.434 16.922 1.00 68.75 99 LYS A C 1
ATOM 807 O O . LYS A 1 99 ? -1.200 -1.720 17.317 1.00 68.75 99 LYS A O 1
ATOM 812 N N . ILE A 1 100 ? 0.263 -1.445 15.633 1.00 68.12 100 ILE A N 1
ATOM 813 C CA . ILE A 1 100 ? -0.679 -1.796 14.565 1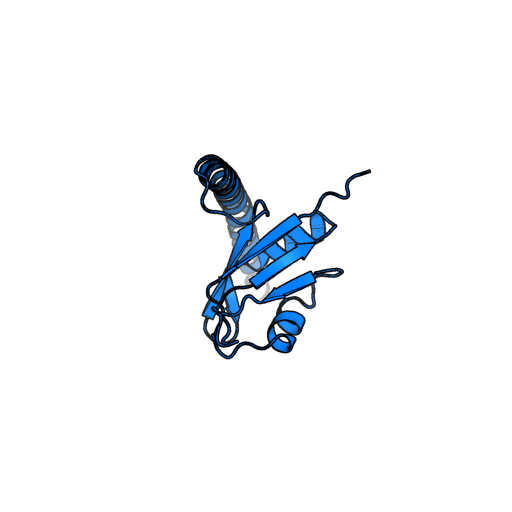.00 68.12 100 ILE A CA 1
ATOM 814 C C . ILE A 1 100 ? -1.068 -3.263 14.628 1.00 68.12 100 ILE A C 1
ATOM 816 O O . ILE A 1 100 ? -2.246 -3.564 14.525 1.00 68.12 100 ILE A O 1
ATOM 820 N N . THR A 1 101 ? -0.131 -4.181 14.841 1.00 69.88 101 THR A N 1
ATOM 821 C CA . THR A 1 101 ? -0.434 -5.609 14.983 1.00 69.88 101 THR A CA 1
ATOM 822 C C . THR A 1 101 ? -1.330 -5.859 16.192 1.00 69.88 101 THR A C 1
ATOM 824 O O . THR A 1 101 ? -2.268 -6.646 16.102 1.00 69.88 101 THR A O 1
ATOM 827 N N . LYS A 1 102 ? -1.105 -5.154 17.309 1.00 70.19 102 LYS A N 1
ATOM 828 C CA . LYS A 1 102 ? -2.000 -5.201 18.476 1.00 70.19 102 LYS A CA 1
ATOM 829 C C . LYS A 1 102 ? -3.388 -4.645 18.148 1.00 70.19 102 LYS A C 1
ATOM 831 O O . LYS A 1 102 ? -4.372 -5.324 18.409 1.00 70.19 102 LYS A O 1
ATOM 836 N N . PHE A 1 103 ? -3.468 -3.478 17.508 1.00 66.81 103 PHE A N 1
ATOM 837 C CA . PHE A 1 103 ? -4.733 -2.883 17.066 1.00 66.81 103 PHE A CA 1
ATOM 838 C C . PHE A 1 103 ? -5.489 -3.801 16.094 1.00 66.81 103 PHE A C 1
ATOM 840 O O . PHE A 1 103 ? -6.677 -4.048 16.269 1.00 66.81 103 PHE A O 1
ATOM 847 N N . ARG A 1 104 ? -4.787 -4.395 15.124 1.00 65.12 104 ARG A N 1
ATOM 848 C CA . ARG A 1 104 ? -5.328 -5.378 14.179 1.00 65.12 104 ARG A CA 1
ATOM 849 C C . ARG A 1 104 ? -5.854 -6.611 14.891 1.00 65.12 104 ARG A C 1
ATOM 851 O O . ARG A 1 104 ? -6.956 -7.026 14.568 1.00 65.12 104 ARG A O 1
ATOM 858 N N . LYS A 1 105 ? -5.127 -7.165 15.870 1.00 63.12 105 LYS A N 1
ATOM 859 C CA . LYS A 1 105 ? -5.627 -8.285 16.683 1.00 63.12 105 LYS A CA 1
ATOM 860 C C . LYS A 1 105 ? -6.946 -7.925 17.360 1.00 63.12 105 LYS A C 1
ATOM 862 O O . LYS A 1 105 ? -7.853 -8.741 17.319 1.00 63.12 105 LYS A O 1
ATOM 867 N N . THR A 1 106 ? -7.081 -6.720 17.908 1.00 62.81 106 THR A N 1
ATOM 868 C CA . THR A 1 106 ? -8.325 -6.264 18.548 1.00 62.81 106 THR A CA 1
ATOM 869 C C . THR A 1 106 ? -9.474 -6.098 17.545 1.00 62.81 106 THR A C 1
ATOM 871 O O . THR A 1 106 ? -10.567 -6.601 17.786 1.00 62.81 106 THR A O 1
ATOM 874 N N . ILE A 1 107 ? -9.226 -5.470 16.390 1.00 60.84 107 ILE A N 1
ATOM 875 C CA . ILE A 1 107 ? -10.245 -5.248 15.348 1.00 60.84 107 ILE A CA 1
ATOM 876 C C . ILE A 1 107 ? -10.678 -6.561 14.671 1.00 60.84 107 ILE A C 1
ATOM 878 O O . ILE A 1 107 ? -11.869 -6.776 14.443 1.00 60.84 107 ILE A O 1
ATOM 882 N N . PHE A 1 108 ? -9.744 -7.474 14.381 1.00 56.25 108 PHE A N 1
ATOM 883 C CA . PHE A 1 108 ? -10.073 -8.774 13.784 1.00 56.25 108 PHE A CA 1
ATOM 884 C C . PHE A 1 108 ? -10.808 -9.693 14.769 1.00 56.25 108 PHE A C 1
ATOM 886 O O . PHE A 1 108 ? -11.735 -10.375 14.342 1.00 56.25 108 PHE A O 1
ATOM 893 N N . LYS A 1 109 ? -10.472 -9.671 16.073 1.00 55.66 109 LYS A N 1
ATOM 894 C CA . LYS A 1 109 ? -11.208 -10.445 17.096 1.00 55.66 109 LYS A CA 1
ATOM 895 C C . LYS A 1 109 ? -12.682 -10.031 17.170 1.00 55.66 109 LYS A C 1
ATOM 897 O O . LYS A 1 109 ? -13.547 -10.902 17.178 1.00 55.66 109 LYS A O 1
ATOM 902 N N . GLY A 1 110 ? -12.964 -8.724 17.124 1.00 47.25 110 GLY A N 1
ATOM 903 C CA . GLY A 1 110 ? -14.341 -8.209 17.095 1.00 47.25 110 GLY A CA 1
ATOM 904 C C . GLY A 1 110 ? -15.091 -8.529 15.793 1.00 47.25 110 GLY A C 1
ATOM 905 O O . GLY A 1 110 ? -16.300 -8.736 15.800 1.00 47.25 110 GLY A O 1
ATOM 906 N N . SER A 1 111 ? -14.374 -8.654 14.671 1.00 47.50 111 SER A N 1
ATOM 907 C CA . SER A 1 111 ? -14.968 -8.999 13.367 1.00 47.50 111 SER A CA 1
ATOM 908 C C . SER A 1 111 ? -15.350 -10.485 13.272 1.00 47.50 111 SER A C 1
ATOM 910 O O . SER A 1 111 ? -16.368 -10.825 12.670 1.00 47.50 111 SER A O 1
ATOM 912 N N . SER A 1 112 ? -14.578 -11.379 13.906 1.00 46.12 112 SER A N 1
ATOM 913 C CA . SER A 1 112 ? -14.916 -12.808 14.010 1.00 46.12 112 SER A CA 1
ATOM 914 C C . SER A 1 112 ? -16.125 -13.091 14.911 1.00 46.12 112 SER A C 1
ATOM 916 O O . SER A 1 112 ? -16.852 -14.048 14.653 1.00 46.12 112 SER A O 1
ATOM 918 N N . GLU A 1 113 ? -16.391 -12.254 15.919 1.00 47.31 113 GLU A N 1
ATOM 919 C CA . GLU A 1 113 ? -17.597 -12.371 16.756 1.00 47.31 113 GLU A CA 1
ATOM 920 C C . GLU A 1 113 ? -18.862 -11.887 16.028 1.00 47.31 113 GLU A C 1
ATOM 922 O O . GLU A 1 113 ? -19.927 -12.484 16.188 1.00 47.31 113 GLU A O 1
ATOM 927 N N . HIS A 1 114 ? -18.756 -10.872 15.161 1.00 42.31 114 HIS A N 1
ATOM 928 C CA . HIS A 1 114 ? -19.895 -10.409 14.361 1.00 42.31 114 HIS A CA 1
ATOM 929 C C . HIS A 1 114 ? -20.224 -11.296 13.155 1.00 42.31 114 HIS A C 1
ATOM 931 O O . HIS A 1 114 ? -21.395 -11.374 12.788 1.00 42.31 114 HIS A O 1
ATOM 937 N N . LYS A 1 115 ? -19.253 -12.018 12.573 1.00 45.19 115 LYS A N 1
ATOM 938 C CA . LYS A 1 115 ? -19.549 -12.974 11.490 1.00 45.19 115 LYS A CA 1
ATOM 939 C C . LYS A 1 115 ? -20.283 -14.222 12.007 1.00 45.19 115 LYS A C 1
ATOM 941 O O . LYS A 1 115 ? -21.282 -14.615 11.419 1.00 45.19 115 LYS A O 1
ATOM 946 N N . LYS A 1 116 ? -19.890 -14.748 13.178 1.00 43.81 116 LYS A N 1
ATOM 947 C CA . LYS A 1 116 ? -20.557 -15.903 13.817 1.00 43.81 116 LYS A CA 1
ATOM 948 C C . LYS A 1 116 ? -22.008 -15.642 14.242 1.00 43.81 116 LYS A C 1
ATOM 950 O O . LYS A 1 116 ? -22.794 -16.578 14.285 1.00 43.81 116 LYS A O 1
ATOM 955 N N . LYS A 1 117 ? -22.375 -14.395 14.563 1.00 47.09 117 LYS A N 1
ATOM 956 C CA . LYS A 1 117 ? -23.758 -14.041 14.935 1.00 47.09 117 LYS A CA 1
ATOM 957 C C . LYS A 1 117 ? -24.690 -13.810 13.743 1.00 47.09 117 LYS A C 1
ATOM 959 O O . LYS A 1 117 ? -25.895 -13.851 13.944 1.00 47.09 117 LYS A O 1
ATOM 964 N N . LYS A 1 118 ? -24.162 -13.553 12.540 1.00 43.38 118 LYS A N 1
ATOM 965 C CA . LYS A 1 118 ? -24.991 -13.291 11.354 1.00 43.38 118 LYS A CA 1
ATOM 966 C C . LYS A 1 118 ? -25.388 -14.579 10.620 1.00 43.38 118 LYS A C 1
ATOM 968 O O . LYS A 1 118 ? -26.522 -14.675 10.186 1.00 43.38 118 LYS A O 1
ATOM 973 N N . GLU A 1 119 ? -24.511 -15.586 10.589 1.00 44.41 119 GLU A N 1
ATOM 974 C CA . GLU A 1 119 ? -24.821 -16.916 10.021 1.00 44.41 119 GLU A CA 1
ATOM 975 C C . GLU A 1 119 ? -25.792 -17.737 10.894 1.00 44.41 119 GLU A C 1
ATOM 977 O O . GLU A 1 119 ? -26.556 -18.531 10.371 1.00 44.41 119 GLU A O 1
ATOM 982 N N . ALA A 1 120 ? -25.840 -17.515 12.214 1.00 49.94 120 ALA A N 1
ATOM 983 C CA . ALA A 1 120 ? -26.756 -18.239 13.107 1.00 49.94 120 ALA A CA 1
ATOM 984 C C . ALA A 1 120 ? -28.208 -17.705 13.118 1.00 49.94 120 ALA A C 1
ATOM 986 O O . ALA A 1 120 ? -29.040 -18.256 13.831 1.00 49.94 120 ALA A O 1
ATOM 987 N N . ALA A 1 121 ? -28.505 -16.617 12.396 1.00 52.12 121 ALA A N 1
ATOM 988 C CA . ALA A 1 121 ? -29.832 -15.989 12.368 1.00 52.12 121 ALA A CA 1
ATOM 989 C C . ALA A 1 121 ? -30.603 -16.220 11.052 1.00 52.12 121 ALA A C 1
ATOM 991 O O . ALA A 1 121 ? -31.759 -15.818 10.962 1.00 52.12 121 ALA A O 1
ATOM 992 N N . GLU A 1 122 ? -29.980 -16.841 10.046 1.00 48.75 122 GLU A N 1
ATOM 993 C CA . GLU A 1 122 ? -30.615 -17.135 8.748 1.00 48.75 122 GLU A CA 1
ATOM 994 C C . GLU A 1 122 ? -31.101 -18.594 8.634 1.00 48.75 122 GLU A C 1
ATOM 996 O O . GLU A 1 122 ? -31.948 -18.874 7.798 1.00 48.75 122 GLU A O 1
ATOM 1001 N N . ASP A 1 123 ? -30.670 -19.492 9.528 1.00 50.97 123 ASP A N 1
ATOM 1002 C CA . ASP A 1 123 ? -31.010 -20.932 9.512 1.00 50.97 123 ASP A CA 1
ATOM 1003 C C . ASP A 1 123 ? -32.240 -21.300 10.376 1.00 50.97 123 ASP A C 1
ATOM 1005 O O . ASP A 1 123 ? -32.463 -22.461 10.707 1.00 50.97 123 ASP A O 1
ATOM 1009 N N . SER A 1 124 ? -33.032 -20.312 10.807 1.00 56.09 124 SER A N 1
ATOM 1010 C CA . SER A 1 124 ? -34.213 -20.522 11.667 1.00 56.09 124 SER A CA 1
ATOM 1011 C C . SER A 1 124 ? -35.523 -20.031 11.051 1.00 56.09 124 SER A C 1
ATOM 1013 O O . SER A 1 124 ? -36.476 -19.763 11.780 1.00 56.09 124 SER A O 1
ATOM 1015 N N . ASN A 1 125 ? -35.564 -19.863 9.730 1.00 55.12 125 ASN A N 1
ATOM 1016 C CA . ASN A 1 125 ? -36.774 -19.469 9.018 1.00 55.12 125 ASN A CA 1
ATOM 1017 C C . ASN A 1 125 ? -36.983 -20.350 7.777 1.00 55.12 125 ASN A C 1
ATOM 1019 O O . ASN A 1 125 ? -37.051 -19.846 6.659 1.00 55.12 125 ASN A O 1
ATOM 1023 N N . GLU A 1 126 ? -37.068 -21.661 8.002 1.00 44.31 126 GLU A N 1
ATOM 1024 C CA . GLU A 1 126 ? -37.789 -22.611 7.146 1.00 44.31 126 GLU A CA 1
ATOM 1025 C C . GLU A 1 126 ? -38.472 -23.674 8.016 1.00 44.31 126 GLU A C 1
ATOM 1027 O O . GLU A 1 126 ? -37.849 -24.108 9.015 1.00 44.31 126 GLU A O 1
#

Radius of gyration: 17.47 Å; chains: 1; bounding box: 57×47×33 Å

InterPro domains:
  IPR000504 RNA recognition motif domain [PF00076] (9-74)
  IPR000504 RNA recognition motif domain [PS50102] (6-81)
  IPR000504 RNA recognition motif domain [SM00360] (7-77)
  IPR012677 Nucleotide-binding alpha-beta plait domain superfamily [G3DSA:3.30.70.330] (2-102)
  IPR034228 Nop6, RNA recognition motif [cd12400] (6-77)
  IPR035979 RNA-binding domain superfamily [SSF54928] (5-83)

Secondary structure (DSSP, 8-state):
-----EEEEEES--TT--HHHHHHHTTTSTT-EEEEEE-TTS-EEEEEEEEESSHHHHHHHHHTTT-EETTEE-EEEEE--S----HHHHHHHHHHHHHHHHHHHHHHHHHHHHHHHHHTTTTT--